Protein AF-A0A7Y4QD72-F1 (afdb_monomer_lite)

Sequence (149 aa):
MALNSSFAQQDPQFTHYMFNTLYYNPGFAGVEGITKLTAIHRSQWLGYTPTVGGGGAPTTQIISITAPIFKLNSGFGAYIVNDQLGPQNNLEAQASYAYHLGIKNSKLSIGVRAGMYSQTINFDQYRFIDPNDPLLGDKRGSLSQVRPD

Secondary structure (DSSP, 8-state):
--------------TTGGG-HHHH-GGGTTTTSS-EEEEEEEE-STT---SSSS----EEEEEEEEEEEGGGTEEEEEEEEEEEETTEEEEEEEEEEEEEEEETTEEEEEEEEEEEEEEEEEGGG---SSTT-TTTTT--SEEEEEEE-

Radius of gyration: 20.1 Å; chains: 1; bounding box: 42×50×61 Å

Structure (mmCIF, N/CA/C/O backbone):
data_AF-A0A7Y4QD72-F1
#
_entry.id   AF-A0A7Y4QD72-F1
#
loop_
_atom_site.group_PDB
_atom_site.id
_atom_site.type_symbol
_atom_site.label_atom_id
_atom_site.label_alt_id
_atom_site.label_comp_id
_atom_site.label_asym_id
_atom_site.label_entity_id
_atom_site.label_seq_id
_atom_site.pdbx_PDB_ins_code
_atom_site.Cartn_x
_atom_site.Cartn_y
_atom_site.Cartn_z
_atom_site.occupancy
_atom_site.B_iso_or_equiv
_atom_site.auth_seq_id
_atom_site.auth_comp_id
_atom_site.auth_asym_id
_atom_site.auth_atom_id
_atom_site.pdbx_PDB_model_num
ATOM 1 N N . MET A 1 1 ? 2.745 -42.063 -16.995 1.00 37.72 1 MET A N 1
ATOM 2 C CA . MET A 1 1 ? 3.624 -41.189 -16.192 1.00 37.72 1 MET A CA 1
ATOM 3 C C . MET A 1 1 ? 2.992 -39.805 -16.205 1.00 37.72 1 MET A C 1
ATOM 5 O O . MET A 1 1 ? 3.010 -39.163 -17.243 1.00 37.72 1 MET A O 1
ATOM 9 N N . ALA A 1 2 ? 2.276 -39.429 -15.143 1.00 39.03 2 ALA A N 1
ATOM 10 C CA . ALA A 1 2 ? 1.533 -38.170 -15.087 1.00 39.03 2 ALA A CA 1
ATOM 11 C C . ALA A 1 2 ? 2.467 -37.058 -14.597 1.00 39.03 2 ALA A C 1
ATOM 13 O O . ALA A 1 2 ? 2.977 -37.125 -13.479 1.00 39.03 2 ALA A O 1
ATOM 14 N N . LEU A 1 3 ? 2.729 -36.070 -15.451 1.00 44.84 3 LEU A N 1
ATOM 15 C CA . LEU A 1 3 ? 3.430 -34.848 -15.076 1.00 44.84 3 LEU A CA 1
ATOM 16 C C . LEU A 1 3 ? 2.463 -34.009 -14.236 1.00 44.84 3 LEU A C 1
ATOM 18 O O . LEU A 1 3 ? 1.600 -33.322 -14.775 1.00 44.84 3 LEU A O 1
ATOM 22 N N . ASN A 1 4 ? 2.567 -34.113 -12.912 1.00 48.47 4 ASN A N 1
ATOM 23 C CA . ASN A 1 4 ? 1.900 -33.188 -12.005 1.00 48.47 4 ASN A CA 1
ATOM 24 C C . ASN A 1 4 ? 2.550 -31.812 -12.185 1.00 48.47 4 ASN A C 1
ATOM 26 O O . ASN A 1 4 ? 3.649 -31.566 -11.692 1.00 48.47 4 ASN A O 1
ATOM 30 N N . SER A 1 5 ? 1.888 -30.933 -12.931 1.00 55.62 5 SER A N 1
ATOM 31 C CA . SER A 1 5 ? 2.231 -29.520 -13.039 1.00 55.62 5 SER A CA 1
ATOM 32 C C . SER A 1 5 ? 2.100 -28.876 -11.659 1.00 55.62 5 SER A C 1
ATOM 34 O O . SER A 1 5 ? 0.988 -28.622 -11.192 1.00 55.62 5 SER A O 1
ATOM 36 N N . SER A 1 6 ? 3.224 -28.652 -10.977 1.00 53.69 6 SER A N 1
ATOM 37 C CA . SER A 1 6 ? 3.230 -27.834 -9.770 1.00 53.69 6 SER A CA 1
ATOM 38 C C . SER A 1 6 ? 2.986 -26.380 -10.174 1.00 53.69 6 SER A C 1
ATOM 40 O O . SER A 1 6 ? 3.701 -25.806 -10.994 1.00 53.69 6 SER A O 1
ATOM 42 N N . PHE A 1 7 ? 1.946 -25.772 -9.609 1.00 49.41 7 PHE A N 1
ATOM 43 C CA . PHE A 1 7 ? 1.760 -24.328 -9.673 1.00 49.41 7 PHE A CA 1
ATOM 44 C C . PHE A 1 7 ? 2.771 -23.685 -8.721 1.00 49.41 7 PHE A C 1
ATOM 46 O O . PHE A 1 7 ? 2.469 -23.431 -7.559 1.00 49.41 7 PHE A O 1
ATOM 53 N N . ALA A 1 8 ? 3.998 -23.469 -9.191 1.00 45.94 8 ALA A N 1
ATOM 54 C CA . ALA A 1 8 ? 4.945 -22.611 -8.495 1.00 45.94 8 ALA A CA 1
ATOM 55 C C . ALA A 1 8 ? 4.522 -21.157 -8.740 1.00 45.94 8 ALA A C 1
ATOM 57 O O . ALA A 1 8 ? 4.746 -20.604 -9.815 1.00 45.94 8 ALA A O 1
ATOM 58 N N . GLN A 1 9 ? 3.841 -20.558 -7.766 1.00 47.41 9 GLN A N 1
ATOM 59 C CA . GLN A 1 9 ? 3.564 -19.126 -7.766 1.00 47.41 9 GLN A CA 1
ATOM 60 C C . GLN A 1 9 ? 4.766 -18.431 -7.137 1.00 47.41 9 GLN A C 1
ATOM 62 O O . GLN A 1 9 ? 5.177 -18.771 -6.028 1.00 47.41 9 GLN A O 1
ATOM 67 N N . GLN A 1 10 ? 5.379 -17.509 -7.876 1.00 36.53 10 GLN A N 1
ATOM 68 C CA . GLN A 1 10 ? 6.423 -16.668 -7.320 1.00 36.53 10 GLN A CA 1
ATOM 69 C C . GLN A 1 10 ? 5.738 -15.479 -6.649 1.00 36.53 10 GLN A C 1
ATOM 71 O O . GLN A 1 10 ? 5.411 -14.496 -7.313 1.00 36.53 10 GLN A O 1
ATOM 76 N N . ASP A 1 11 ? 5.485 -15.593 -5.346 1.00 45.81 11 ASP A N 1
ATOM 77 C CA . ASP A 1 11 ? 5.034 -14.443 -4.570 1.00 45.81 11 ASP A CA 1
ATOM 78 C C . ASP A 1 11 ? 6.152 -13.389 -4.557 1.00 45.81 11 ASP A C 1
ATOM 80 O O . ASP A 1 11 ? 7.324 -13.734 -4.337 1.00 45.81 11 ASP A O 1
ATOM 84 N N . PRO A 1 12 ? 5.838 -12.107 -4.805 1.00 45.03 12 PRO A N 1
ATOM 85 C CA . PRO A 1 12 ? 6.827 -11.044 -4.736 1.00 45.03 12 PRO A CA 1
ATOM 86 C C . PRO A 1 12 ? 7.466 -11.007 -3.338 1.00 45.03 12 PRO A C 1
ATOM 88 O O . PRO A 1 12 ? 6.811 -10.776 -2.322 1.00 45.03 12 PRO A O 1
ATOM 91 N N . GLN A 1 13 ? 8.775 -11.266 -3.276 1.00 41.22 13 GLN A N 1
ATOM 92 C CA . GLN A 1 13 ? 9.541 -11.230 -2.031 1.00 41.22 13 GLN A CA 1
ATOM 93 C C . GLN A 1 13 ? 9.885 -9.785 -1.657 1.00 41.22 13 GLN A C 1
ATOM 95 O O . GLN A 1 13 ? 10.765 -9.161 -2.249 1.00 41.22 13 GLN A O 1
ATOM 100 N N . PHE A 1 14 ? 9.237 -9.267 -0.614 1.00 52.16 14 PHE A N 1
ATOM 101 C CA . PHE A 1 14 ? 9.539 -7.949 -0.058 1.00 52.16 14 PHE A CA 1
ATOM 102 C C . PHE A 1 14 ? 10.568 -8.029 1.079 1.00 52.16 14 PHE A C 1
ATOM 104 O O . PHE A 1 14 ? 10.303 -8.562 2.153 1.00 52.16 14 PHE A O 1
ATOM 111 N N . THR A 1 15 ? 11.729 -7.388 0.912 1.00 38.69 15 THR A N 1
ATOM 112 C CA . THR A 1 15 ? 12.740 -7.222 1.983 1.00 38.69 15 THR A CA 1
ATOM 113 C C . THR A 1 15 ? 12.386 -6.099 2.982 1.00 38.69 15 THR A C 1
ATOM 115 O O . THR A 1 15 ? 13.150 -5.818 3.901 1.00 38.69 15 THR A O 1
ATOM 118 N N . HIS A 1 16 ? 11.257 -5.398 2.816 1.00 49.34 16 HIS A N 1
ATOM 119 C CA . HIS A 1 16 ? 10.841 -4.252 3.653 1.00 49.34 16 HIS A CA 1
ATOM 120 C C . HIS A 1 16 ? 9.503 -4.467 4.383 1.00 49.34 16 HIS A C 1
ATOM 122 O O . HIS A 1 16 ? 8.820 -3.513 4.745 1.00 49.34 16 HIS A O 1
ATOM 128 N N . TYR A 1 17 ? 9.155 -5.726 4.663 1.00 49.09 17 TYR A N 1
ATOM 129 C CA . TYR A 1 17 ? 7.930 -6.115 5.378 1.00 49.09 17 TYR A CA 1
ATOM 130 C C . TYR A 1 17 ? 7.795 -5.487 6.780 1.00 49.09 17 TYR A C 1
ATOM 132 O O . TYR A 1 17 ? 6.687 -5.254 7.257 1.00 49.09 17 TYR A O 1
ATOM 140 N N . MET A 1 18 ? 8.914 -5.172 7.439 1.00 43.50 18 MET A N 1
ATOM 141 C CA . MET A 1 18 ? 8.929 -4.637 8.807 1.00 43.50 18 MET A CA 1
ATOM 142 C C . MET A 1 18 ? 8.322 -3.231 8.931 1.00 43.50 18 MET A C 1
ATOM 144 O O . MET A 1 18 ? 7.917 -2.846 10.024 1.00 43.50 18 MET A O 1
ATOM 148 N N . PHE A 1 19 ? 8.243 -2.466 7.837 1.00 50.72 19 PHE A N 1
ATOM 149 C CA . PHE A 1 19 ? 7.763 -1.079 7.863 1.00 50.72 19 PHE A CA 1
ATOM 150 C C . PHE A 1 19 ? 6.278 -0.930 7.518 1.00 50.72 19 PHE A C 1
ATOM 152 O O . PHE A 1 19 ? 5.735 0.168 7.629 1.00 50.72 19 PHE A O 1
ATOM 159 N N . ASN A 1 20 ? 5.606 -2.015 7.124 1.00 57.25 20 ASN A N 1
ATOM 160 C CA . ASN A 1 20 ? 4.192 -1.981 6.777 1.00 57.25 20 ASN A CA 1
ATOM 161 C C . ASN A 1 20 ? 3.461 -3.209 7.335 1.00 57.25 20 ASN A C 1
ATOM 163 O O . ASN A 1 20 ? 3.089 -4.118 6.605 1.00 57.25 20 ASN A O 1
ATOM 167 N N . THR A 1 21 ? 3.221 -3.241 8.645 1.00 59.22 21 THR A N 1
ATOM 168 C CA . THR A 1 21 ? 2.425 -4.300 9.296 1.00 59.22 21 THR A CA 1
ATOM 169 C C . THR A 1 21 ? 0.992 -4.399 8.761 1.00 59.22 21 THR A C 1
ATOM 171 O O . THR A 1 21 ? 0.405 -5.478 8.821 1.00 59.22 21 THR A O 1
ATOM 174 N N . LEU A 1 22 ? 0.453 -3.318 8.176 1.00 57.69 22 LEU A N 1
ATOM 175 C CA . LEU A 1 22 ? -0.841 -3.298 7.477 1.00 57.69 22 LEU A CA 1
ATOM 176 C C . LEU A 1 22 ? -0.845 -4.205 6.229 1.00 57.69 22 LEU A C 1
ATOM 178 O O . LEU A 1 22 ? -1.890 -4.742 5.874 1.00 57.69 22 LEU A O 1
ATOM 182 N N . TYR A 1 23 ? 0.318 -4.403 5.597 1.00 58.53 23 TYR A N 1
ATOM 183 C CA . TYR A 1 23 ? 0.503 -5.303 4.452 1.00 58.53 23 TYR A CA 1
ATOM 184 C C . TYR A 1 23 ? 0.262 -6.773 4.822 1.00 58.53 23 TYR A C 1
ATOM 186 O O . TYR A 1 23 ? -0.198 -7.557 3.997 1.00 58.53 23 TYR A O 1
ATOM 194 N N . TYR A 1 24 ? 0.566 -7.158 6.065 1.00 61.28 24 TYR A N 1
ATOM 195 C CA . TYR A 1 24 ? 0.506 -8.554 6.508 1.00 61.28 24 TYR A CA 1
ATOM 196 C C . TYR A 1 24 ? -0.731 -8.853 7.353 1.00 61.28 24 TYR A C 1
ATOM 198 O O . TYR A 1 24 ? -1.303 -9.936 7.265 1.00 61.28 24 TYR A O 1
ATOM 206 N N . ASN A 1 25 ? -1.144 -7.898 8.190 1.00 70.88 25 ASN A N 1
ATOM 207 C CA . ASN A 1 25 ? -2.273 -8.074 9.086 1.00 70.88 25 ASN A CA 1
ATOM 208 C C . ASN A 1 25 ? -3.254 -6.902 8.951 1.00 70.88 25 ASN A C 1
ATOM 210 O O . ASN A 1 25 ? -2.996 -5.824 9.502 1.00 70.88 25 ASN A O 1
ATOM 214 N N . PRO A 1 26 ? -4.415 -7.107 8.300 1.00 65.19 26 PRO A N 1
ATOM 215 C CA . PRO A 1 26 ? -5.432 -6.067 8.218 1.00 65.19 26 PRO A CA 1
ATOM 216 C C . PRO A 1 26 ? -5.936 -5.653 9.601 1.00 65.19 26 PRO A C 1
ATOM 218 O O . PRO A 1 26 ? -6.293 -4.497 9.780 1.00 65.19 26 PRO A O 1
ATOM 221 N N . GLY A 1 27 ? -5.886 -6.542 10.601 1.00 59.91 27 GLY A N 1
ATOM 222 C CA . GLY A 1 27 ? -6.250 -6.275 11.993 1.00 59.91 27 GLY A CA 1
ATOM 223 C C . GLY A 1 27 ? -5.349 -5.265 12.713 1.00 59.91 27 GLY A C 1
ATOM 224 O O . GLY A 1 27 ? -5.711 -4.807 13.796 1.00 59.91 27 GLY A O 1
ATOM 225 N N . PHE A 1 28 ? -4.203 -4.889 12.133 1.00 68.00 28 PHE A N 1
ATOM 226 C CA . PHE A 1 28 ? -3.331 -3.840 12.669 1.00 68.00 28 PHE A CA 1
ATOM 227 C C . PHE A 1 28 ? -3.790 -2.420 12.286 1.00 68.00 28 PHE A C 1
ATOM 229 O O . PHE A 1 28 ? -3.325 -1.442 12.877 1.00 68.00 28 PHE A O 1
ATOM 236 N N . ALA A 1 29 ? -4.723 -2.286 11.333 1.00 73.69 29 ALA A N 1
ATOM 237 C CA . ALA A 1 29 ? -5.254 -0.994 10.906 1.00 73.69 29 ALA A CA 1
ATOM 238 C C . ALA A 1 29 ? -5.823 -0.217 12.103 1.00 73.69 29 ALA A C 1
ATOM 240 O O . ALA A 1 29 ? -6.688 -0.716 12.810 1.00 73.69 29 ALA A O 1
ATOM 241 N N . GLY A 1 30 ? -5.323 0.994 12.354 1.00 66.56 30 GLY A N 1
ATOM 242 C CA . GLY A 1 30 ? -5.804 1.878 13.425 1.00 66.56 30 GLY A CA 1
ATOM 243 C C . GLY A 1 30 ? -5.542 1.415 14.869 1.00 66.56 30 GLY A C 1
ATOM 244 O O . GLY A 1 30 ? -6.005 2.080 15.797 1.00 66.56 30 GLY A O 1
ATOM 245 N N . VAL A 1 31 ? -4.778 0.335 15.104 1.00 75.44 31 VAL A N 1
ATOM 246 C CA . VAL A 1 31 ? -4.494 -0.166 16.468 1.00 75.44 31 VAL A CA 1
ATOM 247 C C . VAL A 1 31 ? -3.772 0.871 17.326 1.00 75.44 31 VAL A C 1
ATOM 249 O O . VAL A 1 31 ? -4.113 1.013 18.499 1.00 75.44 31 VAL A O 1
ATOM 252 N N . GLU A 1 32 ? -2.823 1.602 16.734 1.00 74.38 32 GLU A N 1
ATOM 253 C CA . GLU A 1 32 ? -1.989 2.613 17.402 1.00 74.38 32 GLU A CA 1
ATOM 254 C C . GLU A 1 32 ? -2.773 3.868 17.827 1.00 74.38 32 GLU A C 1
ATOM 256 O O . GLU A 1 32 ? -2.233 4.717 18.529 1.00 74.38 32 GLU A O 1
ATOM 261 N N . GLY A 1 33 ? -4.039 4.014 17.415 1.00 78.50 33 GLY A N 1
ATOM 262 C CA . GLY A 1 33 ? -4.860 5.165 17.799 1.00 78.50 33 GLY A CA 1
ATOM 263 C C . GLY A 1 33 ? -4.403 6.495 17.190 1.00 78.50 33 GLY A C 1
ATOM 264 O O . GLY A 1 33 ? -4.894 7.542 17.594 1.00 78.50 33 GLY A O 1
ATOM 265 N N . ILE A 1 34 ? -3.514 6.467 16.195 1.00 85.06 34 ILE A N 1
ATOM 266 C CA . ILE A 1 34 ? -3.053 7.642 15.452 1.00 85.06 34 ILE A CA 1
ATOM 267 C C . ILE A 1 34 ? -3.190 7.415 13.949 1.00 85.06 34 ILE A C 1
ATOM 269 O O . ILE A 1 34 ? -3.048 6.292 13.458 1.00 85.06 34 ILE A O 1
ATOM 273 N N . THR A 1 35 ? -3.455 8.492 13.212 1.00 87.25 35 THR A N 1
ATOM 274 C CA . THR A 1 35 ? -3.381 8.459 11.751 1.00 87.25 35 THR A CA 1
ATOM 275 C C . THR A 1 35 ? -1.917 8.506 11.332 1.00 87.25 35 THR A C 1
ATOM 277 O O . THR A 1 35 ? -1.212 9.458 11.660 1.00 87.25 35 THR A O 1
ATOM 280 N N . LYS A 1 36 ? -1.459 7.489 10.603 1.00 86.75 36 LYS A N 1
ATOM 281 C CA . LYS A 1 36 ? -0.083 7.368 10.118 1.00 86.75 36 LYS A CA 1
ATOM 282 C C . LYS A 1 36 ? -0.088 7.274 8.601 1.00 86.75 36 LYS A C 1
ATOM 284 O O . LYS A 1 36 ? -0.720 6.388 8.032 1.00 86.75 36 LYS A O 1
ATOM 289 N N . LEU A 1 37 ? 0.629 8.197 7.972 1.00 89.38 37 LEU A N 1
ATOM 290 C CA . LEU A 1 37 ? 0.985 8.155 6.561 1.00 89.38 37 LEU A CA 1
ATOM 291 C C . LEU A 1 37 ? 2.432 7.667 6.467 1.00 89.38 37 LEU A C 1
ATOM 293 O O . LEU A 1 37 ? 3.287 8.111 7.232 1.00 89.38 37 LEU A O 1
ATOM 297 N N . THR A 1 38 ? 2.727 6.751 5.559 1.00 86.00 38 THR A N 1
ATOM 298 C CA . THR A 1 38 ? 4.083 6.251 5.334 1.00 86.00 38 THR A CA 1
ATOM 299 C C . THR A 1 38 ? 4.346 6.200 3.840 1.00 86.00 38 THR A C 1
ATOM 301 O O . THR A 1 38 ? 3.562 5.637 3.084 1.00 86.00 38 THR A O 1
ATOM 304 N N . ALA A 1 39 ? 5.446 6.813 3.413 1.00 89.75 39 ALA A N 1
ATOM 305 C CA . ALA A 1 39 ? 5.907 6.783 2.035 1.00 89.75 39 ALA A CA 1
ATOM 306 C C . ALA A 1 39 ? 7.344 6.268 2.025 1.00 89.75 39 ALA A C 1
ATOM 308 O O . ALA A 1 39 ? 8.200 6.782 2.744 1.00 89.75 39 ALA A O 1
ATOM 309 N N . ILE A 1 40 ? 7.596 5.229 1.239 1.00 86.56 40 ILE A N 1
ATOM 310 C CA . ILE A 1 40 ? 8.896 4.578 1.131 1.00 86.56 40 ILE A CA 1
ATOM 311 C C . ILE A 1 40 ? 9.244 4.510 -0.346 1.00 86.56 40 ILE A C 1
ATOM 313 O O . ILE A 1 40 ? 8.478 3.991 -1.153 1.00 86.56 40 ILE A O 1
ATOM 317 N N . HIS A 1 41 ? 10.425 5.009 -0.686 1.00 88.38 41 HIS A N 1
ATOM 318 C CA . HIS A 1 41 ? 11.029 4.818 -1.992 1.00 88.38 41 HIS A CA 1
ATOM 319 C C . HIS A 1 41 ? 12.327 4.039 -1.808 1.00 88.38 41 HIS A C 1
ATOM 321 O O . HIS A 1 41 ? 13.184 4.419 -1.008 1.00 88.38 41 HIS A O 1
ATOM 327 N N . ARG A 1 42 ? 12.473 2.948 -2.552 1.00 84.38 42 ARG A N 1
ATOM 328 C CA . ARG A 1 42 ? 13.662 2.108 -2.554 1.00 84.38 42 ARG A CA 1
ATOM 329 C C . ARG A 1 42 ? 14.173 1.997 -3.979 1.00 84.38 42 ARG A C 1
ATOM 331 O O . ARG A 1 42 ? 13.480 1.479 -4.841 1.00 84.38 42 ARG A O 1
ATOM 338 N N . SER A 1 43 ? 15.411 2.414 -4.189 1.00 83.94 43 SER A N 1
ATOM 339 C CA . SER A 1 43 ? 16.160 2.113 -5.405 1.00 83.94 43 SER A CA 1
ATOM 340 C C . SER A 1 43 ? 17.218 1.070 -5.067 1.00 83.94 43 SER A C 1
ATOM 342 O O . SER A 1 43 ? 17.948 1.220 -4.086 1.00 83.94 43 SER A O 1
ATOM 344 N N . GLN A 1 44 ? 17.287 -0.008 -5.838 1.00 75.56 44 GLN A N 1
ATOM 345 C CA . GLN A 1 44 ? 18.342 -1.012 -5.727 1.00 75.56 44 GLN A CA 1
ATOM 346 C C . GLN A 1 44 ? 19.276 -0.901 -6.936 1.00 75.56 44 GLN A C 1
ATOM 348 O O . GLN A 1 44 ? 18.826 -0.511 -8.001 1.00 75.56 44 GLN A O 1
ATOM 353 N N . TRP A 1 45 ? 20.551 -1.287 -6.804 1.00 76.62 45 TRP A N 1
ATOM 354 C CA . TRP A 1 45 ? 21.517 -1.277 -7.922 1.00 76.62 45 TRP A CA 1
ATOM 355 C C . TRP A 1 45 ? 21.690 0.118 -8.552 1.00 76.62 45 TRP A C 1
ATOM 357 O O . TRP A 1 45 ? 21.692 0.277 -9.771 1.00 76.62 45 TRP A O 1
ATOM 367 N N . LEU A 1 46 ? 21.809 1.152 -7.711 1.00 67.44 46 LEU A N 1
ATOM 368 C CA . LEU A 1 46 ? 21.969 2.535 -8.161 1.00 67.44 46 LEU A CA 1
ATOM 369 C C . LEU A 1 46 ? 23.188 2.663 -9.096 1.00 67.44 46 LEU A C 1
ATOM 371 O O . LEU A 1 46 ? 24.287 2.246 -8.740 1.00 67.44 46 LEU A O 1
ATOM 375 N N . GLY A 1 47 ? 22.986 3.226 -10.291 1.00 67.44 47 GLY A N 1
ATOM 376 C CA . GLY A 1 47 ? 24.026 3.332 -11.324 1.00 67.44 47 GLY A CA 1
ATOM 377 C C . GLY A 1 47 ? 24.140 2.119 -12.255 1.00 67.44 47 GLY A C 1
ATOM 378 O O . GLY A 1 47 ? 24.933 2.156 -13.196 1.00 67.44 47 GLY A O 1
ATOM 379 N N . TYR A 1 48 ? 23.335 1.069 -12.056 1.00 70.19 48 TYR A N 1
ATOM 380 C CA . TYR A 1 48 ? 23.213 -0.012 -13.030 1.00 70.19 48 TYR A CA 1
ATOM 381 C C . TYR A 1 48 ? 22.629 0.532 -14.334 1.00 70.19 48 TYR A C 1
ATOM 383 O O . TYR A 1 48 ? 21.470 0.943 -14.398 1.00 70.19 48 TYR A O 1
ATOM 391 N N . THR A 1 49 ? 23.464 0.534 -15.368 1.00 65.12 49 THR A N 1
ATOM 392 C CA . THR A 1 49 ? 23.072 0.865 -16.734 1.00 65.12 49 THR A CA 1
ATOM 393 C C . THR A 1 49 ? 23.154 -0.426 -17.541 1.00 65.12 49 THR A C 1
ATOM 395 O O . THR A 1 49 ? 24.234 -1.024 -17.597 1.00 65.12 49 THR A O 1
ATOM 398 N N . PRO A 1 50 ? 22.049 -0.905 -18.133 1.00 65.31 50 PRO A N 1
ATOM 399 C CA . PRO A 1 50 ? 22.079 -2.115 -18.940 1.00 65.31 50 PRO A CA 1
ATOM 400 C C . PRO A 1 50 ? 23.034 -1.913 -20.122 1.00 65.31 50 PRO A C 1
ATOM 402 O O . PRO A 1 50 ? 22.969 -0.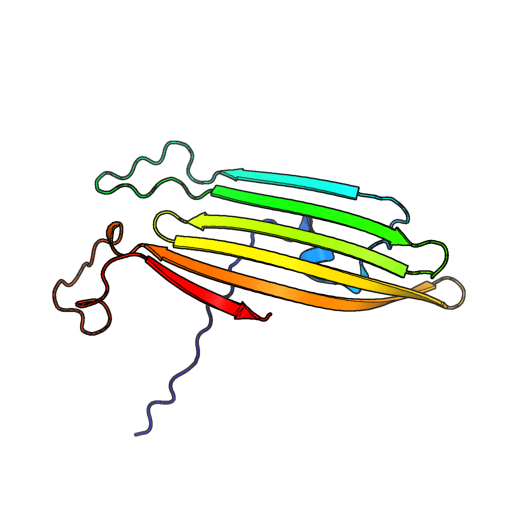914 -20.832 1.00 65.31 50 PRO A O 1
ATOM 405 N N . THR A 1 51 ? 23.921 -2.879 -20.363 1.00 66.62 51 THR A N 1
ATOM 406 C CA . THR A 1 51 ? 24.837 -2.856 -21.520 1.00 66.62 51 THR A CA 1
ATOM 407 C C . THR A 1 51 ? 24.077 -2.934 -22.855 1.00 66.62 51 THR A C 1
ATOM 409 O O . T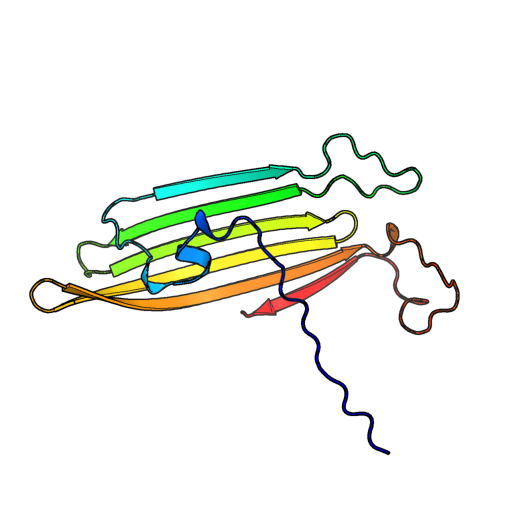HR A 1 51 ? 24.614 -2.575 -23.898 1.00 66.62 51 THR A O 1
ATOM 412 N N . VAL A 1 52 ? 22.826 -3.416 -22.835 1.00 59.94 52 VAL A N 1
ATOM 413 C CA . VAL A 1 52 ? 21.927 -3.545 -23.993 1.00 59.94 52 VAL A CA 1
ATOM 414 C C . VAL A 1 52 ? 20.466 -3.543 -23.518 1.00 59.94 52 VAL A C 1
ATOM 416 O O . VAL A 1 52 ? 20.136 -4.270 -22.584 1.00 59.94 52 VAL A O 1
ATOM 419 N N . GLY A 1 53 ? 19.591 -2.772 -24.179 1.00 61.41 53 GLY A N 1
ATOM 420 C CA . GLY A 1 53 ? 18.166 -2.625 -23.830 1.00 61.41 53 GLY A CA 1
ATOM 421 C C . GLY A 1 53 ? 17.863 -1.439 -22.897 1.00 61.41 53 GLY A C 1
ATOM 422 O O . GLY A 1 53 ? 18.768 -0.746 -22.450 1.00 61.41 53 GLY A O 1
ATOM 423 N N . GLY A 1 54 ? 16.576 -1.186 -22.623 1.00 59.62 54 GLY A N 1
ATOM 424 C CA . GLY A 1 54 ? 16.109 -0.062 -21.788 1.00 59.62 54 GLY A CA 1
ATOM 425 C C . GLY A 1 54 ? 15.863 -0.388 -20.306 1.00 59.62 54 GLY A C 1
ATOM 426 O O . GLY A 1 54 ? 15.360 0.463 -19.578 1.00 59.62 54 GLY A O 1
ATOM 427 N N . GLY A 1 55 ? 16.160 -1.614 -19.858 1.00 63.06 55 GLY A N 1
ATOM 428 C CA . GLY A 1 55 ? 15.846 -2.074 -18.500 1.00 63.06 55 GLY A CA 1
ATOM 429 C C . GLY A 1 55 ? 16.715 -1.416 -17.422 1.00 63.06 55 GLY A C 1
ATOM 430 O O . GLY A 1 55 ? 17.925 -1.605 -17.404 1.00 63.06 55 GLY A O 1
ATOM 431 N N . GLY A 1 56 ? 16.100 -0.657 -16.514 1.00 70.88 56 GLY A N 1
ATOM 432 C CA . GLY A 1 56 ? 16.795 0.069 -15.446 1.00 70.88 56 GLY A CA 1
ATOM 433 C C . GLY A 1 56 ? 16.970 -0.701 -14.133 1.00 70.88 56 GLY A C 1
ATOM 434 O O . GLY A 1 56 ? 16.460 -1.807 -13.947 1.00 70.88 56 GLY A O 1
ATOM 435 N N . ALA A 1 57 ? 17.690 -0.061 -13.211 1.00 76.69 57 ALA A N 1
ATOM 436 C CA . ALA A 1 57 ? 17.812 -0.444 -11.809 1.00 76.69 57 ALA A CA 1
ATOM 437 C C . ALA A 1 57 ? 16.423 -0.652 -11.154 1.00 76.69 57 ALA A C 1
ATOM 439 O O . ALA A 1 57 ? 15.536 0.177 -11.378 1.00 76.69 57 ALA A O 1
ATOM 440 N N . PRO A 1 58 ? 16.204 -1.714 -10.353 1.00 80.62 58 PRO A N 1
ATOM 441 C CA . PRO A 1 58 ? 14.912 -1.950 -9.719 1.00 80.62 58 PRO A CA 1
ATOM 442 C C . PRO A 1 58 ? 14.528 -0.815 -8.768 1.00 80.62 58 PRO A C 1
ATOM 444 O O . PRO A 1 58 ? 15.317 -0.434 -7.894 1.00 80.62 58 PRO A O 1
ATOM 447 N N . THR A 1 59 ? 13.307 -0.302 -8.906 1.00 84.94 59 THR A N 1
ATOM 448 C CA . THR A 1 59 ? 12.767 0.720 -8.004 1.00 84.94 59 THR A CA 1
ATOM 449 C C . THR A 1 59 ? 11.408 0.303 -7.467 1.00 84.94 59 THR A C 1
ATOM 451 O O . THR A 1 59 ? 10.526 -0.097 -8.218 1.00 84.94 59 THR A O 1
ATOM 454 N N . THR A 1 60 ? 11.231 0.428 -6.157 1.00 85.94 60 THR A N 1
ATOM 455 C CA . THR A 1 60 ? 9.995 0.083 -5.458 1.00 85.94 60 THR A CA 1
ATOM 456 C C . THR A 1 60 ? 9.496 1.305 -4.703 1.00 85.94 60 THR A C 1
ATOM 458 O O . THR A 1 60 ? 10.252 1.974 -3.993 1.00 85.94 60 THR A O 1
ATOM 461 N N . GLN A 1 61 ? 8.211 1.601 -4.839 1.00 88.69 61 GLN A N 1
ATOM 462 C CA . GLN A 1 61 ? 7.537 2.716 -4.188 1.00 88.69 61 GLN A CA 1
ATOM 463 C C . GLN A 1 61 ? 6.339 2.184 -3.419 1.00 88.69 61 GLN A C 1
ATOM 465 O O . GLN A 1 61 ? 5.544 1.416 -3.953 1.00 88.69 61 GLN A O 1
ATOM 470 N N . ILE A 1 62 ? 6.213 2.592 -2.163 1.00 88.00 62 ILE A N 1
ATOM 471 C CA . ILE A 1 62 ? 5.108 2.199 -1.295 1.00 88.00 62 ILE A CA 1
ATOM 472 C C . ILE A 1 62 ? 4.549 3.457 -0.660 1.00 88.00 62 ILE A C 1
ATOM 474 O O . ILE A 1 62 ? 5.288 4.240 -0.064 1.00 88.00 62 ILE A O 1
ATOM 478 N N . ILE A 1 63 ? 3.237 3.620 -0.749 1.00 89.94 63 ILE A N 1
ATOM 479 C CA . ILE A 1 63 ? 2.499 4.630 -0.001 1.00 89.94 63 ILE A CA 1
ATOM 480 C C . ILE A 1 63 ? 1.439 3.893 0.799 1.00 89.94 63 ILE A C 1
ATOM 482 O O . ILE A 1 63 ? 0.651 3.140 0.235 1.00 89.94 63 ILE A O 1
ATOM 486 N N . SER A 1 64 ? 1.413 4.100 2.109 1.00 89.31 64 SER A N 1
ATOM 487 C CA . SER A 1 64 ? 0.399 3.540 2.989 1.00 89.31 64 SER A CA 1
ATOM 488 C C . SER A 1 64 ? -0.179 4.595 3.917 1.00 89.31 64 SER A C 1
ATOM 490 O O . SER A 1 64 ? 0.469 5.573 4.299 1.00 89.31 64 SER A O 1
ATOM 492 N N . ILE A 1 65 ? -1.438 4.390 4.271 1.00 90.25 65 ILE A N 1
ATOM 493 C CA . ILE A 1 65 ? -2.167 5.189 5.238 1.00 90.25 65 ILE A CA 1
ATOM 494 C C . ILE A 1 65 ? -2.913 4.252 6.178 1.00 90.25 65 ILE A C 1
ATOM 496 O O . ILE A 1 65 ? -3.506 3.265 5.752 1.00 90.25 65 ILE A O 1
ATOM 500 N N . THR A 1 66 ? -2.894 4.560 7.466 1.00 90.69 66 THR A N 1
ATOM 501 C CA . THR A 1 66 ? -3.717 3.898 8.479 1.00 90.69 66 THR A CA 1
ATOM 502 C C . THR A 1 66 ? -4.333 4.956 9.373 1.00 90.69 66 THR A C 1
ATOM 504 O O . THR A 1 66 ? -3.657 5.909 9.753 1.00 90.69 66 THR A O 1
ATOM 507 N N . ALA A 1 67 ? -5.604 4.797 9.719 1.00 89.50 67 ALA A N 1
ATOM 508 C CA . ALA A 1 67 ? -6.346 5.727 10.555 1.00 89.50 67 ALA A CA 1
ATOM 509 C C . ALA A 1 67 ? -7.279 4.968 11.516 1.00 89.50 67 ALA A C 1
ATOM 511 O O . ALA A 1 67 ? -7.962 4.031 11.093 1.00 89.50 67 ALA A O 1
ATOM 512 N N . PRO A 1 68 ? -7.340 5.354 12.802 1.00 90.69 68 PRO A N 1
ATOM 513 C CA . PRO A 1 68 ? -8.324 4.830 13.739 1.00 90.69 68 PRO A CA 1
ATOM 514 C C . PRO A 1 68 ? -9.698 5.472 13.512 1.00 90.69 68 PRO A C 1
ATOM 516 O O . PRO A 1 68 ? -9.825 6.652 13.189 1.00 90.69 68 PRO A O 1
ATOM 519 N N . ILE A 1 69 ? -10.745 4.703 13.772 1.00 88.94 69 ILE A N 1
ATOM 520 C CA . ILE A 1 69 ? -12.138 5.139 13.801 1.00 88.94 69 ILE A CA 1
ATOM 521 C C . ILE A 1 69 ? -12.646 4.940 15.232 1.00 88.94 69 ILE A C 1
ATOM 523 O O . ILE A 1 69 ? -13.227 3.914 15.589 1.00 88.94 69 ILE A O 1
ATOM 527 N N . PHE A 1 70 ? -12.425 5.952 16.074 1.00 85.00 70 PHE A N 1
ATOM 528 C CA . PHE A 1 70 ? -12.685 5.862 17.515 1.00 85.00 70 PHE A CA 1
ATOM 529 C C . PHE A 1 70 ? -14.141 5.532 17.866 1.00 85.00 70 PHE A C 1
ATOM 531 O O . PHE A 1 70 ? -14.381 4.769 18.792 1.00 85.00 70 PHE A O 1
ATOM 538 N N 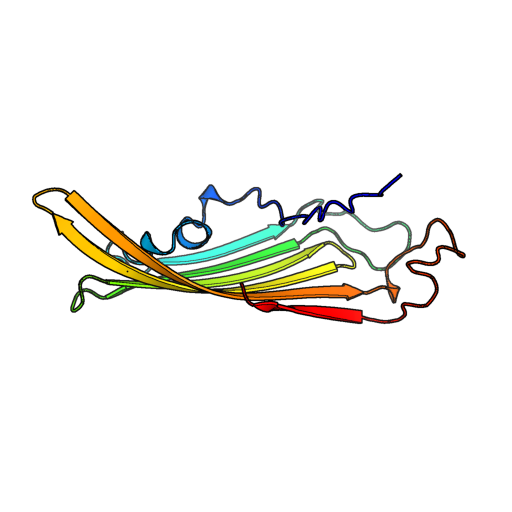. LYS A 1 71 ? -15.117 6.062 17.113 1.00 84.44 71 LYS A N 1
ATOM 539 C CA . LYS A 1 71 ? -16.553 5.849 17.384 1.00 84.44 71 LYS A CA 1
ATOM 540 C C . LYS A 1 71 ? -17.013 4.402 17.209 1.00 84.44 71 LYS A C 1
ATOM 542 O O . LYS A 1 71 ? -18.024 4.019 17.783 1.00 84.44 71 LYS A O 1
ATOM 547 N N . LEU A 1 72 ? -16.315 3.636 16.377 1.00 83.56 72 LEU A N 1
ATOM 548 C CA . LEU A 1 72 ? -16.693 2.276 15.999 1.00 83.56 72 LEU A CA 1
ATOM 549 C C . LEU A 1 72 ? -15.696 1.244 16.532 1.00 83.56 72 LEU A C 1
ATOM 551 O O . LEU A 1 72 ? -15.761 0.085 16.138 1.00 83.56 72 LEU A O 1
ATOM 555 N N . ASN A 1 73 ? -14.769 1.659 17.405 1.00 87.25 73 ASN A N 1
ATOM 556 C CA . ASN A 1 73 ? -13.657 0.840 17.883 1.00 87.25 73 ASN A CA 1
ATOM 557 C C . ASN A 1 73 ? -12.935 0.120 16.734 1.00 87.25 73 ASN A C 1
ATOM 559 O O . ASN A 1 73 ? -12.524 -1.028 16.870 1.00 87.25 73 ASN A O 1
ATOM 563 N N . SER A 1 74 ? -12.794 0.782 15.591 1.00 90.00 74 SER A N 1
ATOM 564 C CA . SER A 1 74 ? -12.257 0.193 14.370 1.00 90.00 74 SER A CA 1
ATOM 565 C C . SER A 1 74 ? -11.098 1.009 13.820 1.00 90.00 74 SER A C 1
ATOM 567 O O . SER A 1 74 ? -10.719 2.038 14.379 1.00 90.00 74 SER A O 1
ATOM 569 N N . GLY A 1 75 ? -10.507 0.529 12.739 1.00 90.81 75 GLY A N 1
ATOM 570 C CA . GLY A 1 75 ? -9.468 1.205 11.992 1.00 90.81 75 GLY A CA 1
ATOM 571 C C . GLY A 1 75 ? -9.581 0.876 10.515 1.00 90.81 75 GLY A C 1
ATOM 572 O O . GLY A 1 75 ? -10.077 -0.179 10.126 1.00 90.81 75 GLY A O 1
ATOM 573 N N . PHE A 1 76 ? -9.127 1.799 9.688 1.00 91.25 76 PHE A N 1
ATOM 574 C CA . PHE A 1 76 ? -8.995 1.606 8.254 1.00 91.25 76 PHE A CA 1
ATOM 575 C C . PHE A 1 76 ? -7.535 1.780 7.868 1.00 91.25 76 PHE A C 1
ATOM 577 O O . PHE A 1 76 ? -6.810 2.574 8.471 1.00 91.25 76 PHE A O 1
ATOM 584 N N . GLY A 1 77 ? -7.104 1.070 6.839 1.00 90.12 77 GLY A N 1
ATOM 585 C CA . GLY A 1 77 ? -5.860 1.378 6.173 1.00 90.12 77 GLY A CA 1
ATOM 586 C C . GLY A 1 77 ? -5.920 1.035 4.701 1.00 90.12 77 GLY A C 1
ATOM 587 O O . GLY A 1 77 ? -6.702 0.198 4.272 1.00 90.12 77 GLY A O 1
ATOM 588 N N . ALA A 1 78 ? -5.076 1.687 3.927 1.00 89.94 78 ALA A N 1
ATOM 589 C CA . ALA A 1 78 ? -4.875 1.368 2.531 1.00 89.94 78 ALA A CA 1
ATOM 590 C C . ALA A 1 78 ? -3.401 1.510 2.196 1.00 89.94 78 ALA A C 1
ATOM 592 O O . ALA A 1 78 ? -2.677 2.284 2.830 1.00 89.94 78 ALA A O 1
ATOM 593 N N . TYR A 1 79 ? -2.957 0.775 1.192 1.00 88.94 79 TYR A N 1
ATOM 594 C CA . TYR A 1 79 ? -1.639 0.981 0.632 1.00 88.94 79 TYR A CA 1
ATOM 595 C C . TYR A 1 79 ? -1.637 0.722 -0.867 1.00 88.94 79 TYR A C 1
ATOM 597 O O . TYR A 1 79 ? -2.445 -0.042 -1.393 1.00 88.94 79 TYR A O 1
ATOM 605 N N . ILE A 1 80 ? -0.708 1.384 -1.541 1.00 89.94 80 ILE A N 1
ATOM 606 C CA . ILE A 1 80 ? -0.404 1.178 -2.947 1.00 89.94 80 ILE A CA 1
ATOM 607 C C . ILE A 1 80 ? 1.090 0.894 -3.043 1.00 89.94 80 ILE A C 1
ATOM 609 O O . ILE A 1 80 ? 1.905 1.617 -2.460 1.00 89.94 80 ILE A O 1
ATOM 613 N N . VAL A 1 81 ? 1.437 -0.162 -3.768 1.00 87.88 81 VAL A N 1
ATOM 614 C CA . VAL A 1 81 ? 2.808 -0.531 -4.107 1.00 87.88 81 VAL A CA 1
ATOM 615 C C . VAL A 1 81 ? 2.961 -0.444 -5.613 1.00 87.88 81 VAL A C 1
ATOM 617 O O . VAL A 1 81 ? 2.173 -1.024 -6.352 1.00 87.88 81 VAL A O 1
ATOM 620 N N . ASN A 1 82 ? 3.987 0.264 -6.063 1.00 88.12 82 ASN A N 1
ATOM 621 C CA . ASN A 1 82 ? 4.437 0.224 -7.443 1.00 88.12 82 ASN A CA 1
ATOM 622 C C . ASN A 1 82 ? 5.880 -0.278 -7.464 1.00 88.12 82 ASN A C 1
ATOM 624 O O . ASN A 1 82 ? 6.771 0.378 -6.920 1.00 88.12 82 ASN A O 1
ATOM 628 N N . ASP A 1 83 ? 6.096 -1.444 -8.056 1.00 85.25 83 ASP A N 1
ATOM 629 C CA . ASP A 1 83 ? 7.389 -2.111 -8.116 1.00 85.25 83 ASP A CA 1
ATOM 630 C C . ASP A 1 83 ? 7.825 -2.301 -9.568 1.00 85.25 83 ASP A C 1
ATOM 632 O O . ASP A 1 83 ? 7.194 -3.024 -10.341 1.00 85.25 83 ASP A O 1
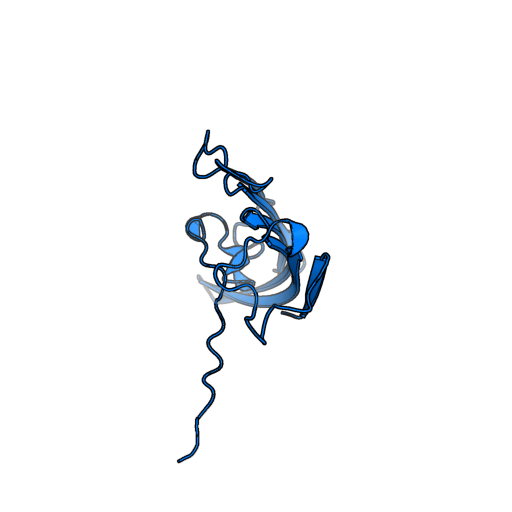ATOM 636 N N . GLN A 1 84 ? 8.911 -1.633 -9.941 1.00 83.25 84 GLN A N 1
ATOM 637 C CA . GLN A 1 84 ? 9.483 -1.664 -11.276 1.00 83.25 84 GLN A CA 1
ATOM 638 C C . GLN A 1 84 ? 10.781 -2.471 -11.256 1.00 83.25 84 GLN A C 1
ATOM 640 O O . GLN A 1 84 ? 11.816 -2.014 -10.769 1.00 83.25 84 GLN A O 1
ATOM 645 N N . LEU A 1 85 ? 10.733 -3.663 -11.842 1.00 78.56 85 LEU A N 1
ATOM 646 C CA . LEU A 1 85 ? 11.831 -4.621 -11.964 1.00 78.56 85 LEU A CA 1
ATOM 647 C C . LEU A 1 85 ? 12.297 -4.673 -13.428 1.00 78.56 85 LEU A C 1
ATOM 649 O O . LEU A 1 85 ? 12.141 -5.685 -14.111 1.00 78.56 85 LEU A O 1
ATOM 653 N N . GLY A 1 86 ? 12.820 -3.559 -13.947 1.00 78.62 86 GLY A N 1
ATOM 654 C CA . GLY A 1 86 ? 13.233 -3.451 -15.351 1.00 78.62 86 GLY A CA 1
ATOM 655 C C . GLY A 1 86 ? 12.042 -3.590 -16.322 1.00 78.62 86 GLY A C 1
ATOM 656 O O . GLY A 1 86 ? 11.194 -2.697 -16.330 1.00 78.62 86 GLY A O 1
ATOM 657 N N . PRO A 1 87 ? 11.956 -4.663 -17.142 1.00 71.81 87 PRO A N 1
ATOM 658 C CA . PRO A 1 87 ? 10.857 -4.871 -18.097 1.00 71.81 87 PRO A CA 1
ATOM 659 C C . PRO A 1 87 ? 9.525 -5.284 -17.446 1.00 71.81 87 PRO A C 1
ATOM 661 O O . PRO A 1 87 ? 8.500 -5.336 -18.127 1.00 71.81 87 PRO A O 1
ATOM 664 N N . GLN A 1 88 ? 9.521 -5.603 -16.149 1.00 76.56 88 GLN A N 1
ATOM 665 C CA . GLN A 1 88 ? 8.324 -5.976 -15.399 1.00 76.56 88 GLN A CA 1
ATOM 666 C C . GLN A 1 88 ? 7.904 -4.848 -14.447 1.00 76.56 88 GLN A C 1
ATOM 668 O O . GLN A 1 88 ? 8.736 -4.284 -13.738 1.00 76.56 88 GLN A O 1
ATOM 673 N N . ASN A 1 89 ? 6.606 -4.551 -14.404 1.00 82.56 89 ASN A N 1
ATOM 674 C CA . ASN A 1 89 ? 5.998 -3.599 -13.482 1.00 82.56 89 ASN A CA 1
ATOM 675 C C . ASN A 1 89 ? 4.842 -4.257 -12.726 1.00 82.56 89 ASN A C 1
ATOM 677 O O . ASN A 1 89 ? 3.871 -4.693 -13.345 1.00 82.56 89 ASN A O 1
ATOM 681 N N . ASN A 1 90 ? 4.912 -4.266 -11.401 1.00 83.75 90 ASN A N 1
ATOM 682 C CA . ASN A 1 90 ? 3.867 -4.787 -10.530 1.00 83.75 90 ASN A CA 1
ATOM 683 C C . ASN A 1 90 ? 3.208 -3.617 -9.792 1.00 83.75 90 ASN A C 1
ATOM 685 O O . ASN A 1 90 ? 3.874 -2.877 -9.071 1.00 83.75 90 ASN A O 1
ATOM 689 N N . LEU A 1 91 ? 1.902 -3.455 -9.970 1.00 85.38 91 LEU A N 1
ATOM 690 C CA . LEU A 1 91 ? 1.088 -2.486 -9.249 1.00 85.38 91 LEU A CA 1
ATOM 691 C C . LEU A 1 91 ? 0.134 -3.239 -8.327 1.00 85.38 91 LEU A C 1
ATOM 693 O O . LEU A 1 91 ? -0.667 -4.049 -8.783 1.00 85.38 91 LEU A O 1
ATOM 697 N N . GLU A 1 92 ? 0.186 -2.937 -7.042 1.00 85.44 92 GLU A N 1
ATOM 698 C CA . GLU A 1 92 ? -0.687 -3.519 -6.033 1.00 85.44 92 GLU A CA 1
ATOM 699 C C . GLU A 1 92 ? -1.418 -2.397 -5.306 1.00 85.44 92 GLU A C 1
ATOM 701 O O . GLU A 1 92 ? -0.802 -1.422 -4.879 1.00 85.44 92 GLU A O 1
ATOM 706 N N . ALA A 1 93 ? -2.730 -2.523 -5.157 1.00 88.12 93 ALA A N 1
ATOM 707 C CA . ALA A 1 93 ? -3.534 -1.582 -4.393 1.00 88.12 93 ALA A CA 1
ATOM 708 C C . ALA A 1 93 ? -4.455 -2.357 -3.461 1.00 88.12 93 ALA A C 1
ATOM 710 O O . ALA A 1 93 ? -5.209 -3.222 -3.904 1.00 88.12 93 ALA A O 1
ATOM 711 N N . GLN A 1 94 ? -4.394 -2.042 -2.173 1.00 86.88 94 GLN A N 1
ATOM 712 C CA . GLN A 1 94 ? -5.079 -2.787 -1.127 1.00 86.88 94 GLN A CA 1
ATOM 713 C C . GLN A 1 94 ? -5.747 -1.851 -0.130 1.00 86.88 94 GLN A C 1
ATOM 715 O O . GLN A 1 94 ? -5.215 -0.795 0.221 1.00 86.88 94 GLN A O 1
ATOM 720 N N . ALA A 1 95 ? -6.904 -2.273 0.360 1.00 89.38 95 ALA A N 1
ATOM 721 C CA . ALA A 1 95 ? -7.661 -1.615 1.405 1.00 89.38 95 ALA A CA 1
ATOM 722 C C . ALA A 1 95 ? -8.018 -2.629 2.496 1.00 89.38 95 ALA A C 1
ATOM 724 O O . ALA A 1 95 ? -8.407 -3.762 2.222 1.00 89.38 95 ALA A O 1
ATOM 725 N N . SER A 1 96 ? -7.909 -2.195 3.743 1.00 89.56 96 SER A N 1
ATOM 726 C CA . SER A 1 96 ? -8.058 -3.018 4.934 1.00 89.56 96 SER A CA 1
ATOM 727 C C . SER A 1 96 ? -8.943 -2.308 5.948 1.00 89.56 96 SER A C 1
ATOM 729 O O . SER A 1 96 ? -8.819 -1.106 6.182 1.00 89.56 96 SER A O 1
ATOM 731 N N . TYR A 1 97 ? -9.816 -3.066 6.596 1.00 90.25 97 TYR A N 1
ATOM 732 C CA . TYR A 1 97 ? -10.640 -2.601 7.703 1.00 90.25 97 TYR A CA 1
ATOM 733 C C . TYR A 1 97 ? -10.463 -3.540 8.890 1.00 90.25 97 TYR A C 1
ATOM 735 O O . TYR A 1 97 ? -10.542 -4.755 8.726 1.00 90.25 97 TYR A O 1
ATOM 743 N N . ALA A 1 98 ? -10.253 -2.988 10.080 1.00 89.94 98 ALA A N 1
ATOM 744 C CA . ALA A 1 98 ? -10.128 -3.726 11.329 1.00 89.94 98 ALA A CA 1
ATOM 745 C C . ALA A 1 98 ? -11.186 -3.290 12.331 1.00 89.94 98 ALA A C 1
ATOM 747 O O . ALA A 1 98 ? -11.426 -2.104 12.509 1.00 89.94 98 ALA A O 1
ATOM 748 N N . TYR A 1 99 ? -11.752 -4.239 13.060 1.00 89.06 99 TYR A N 1
ATOM 749 C CA . TYR A 1 99 ? -12.533 -4.003 14.261 1.00 89.06 99 TYR A CA 1
ATOM 750 C C . TYR A 1 99 ? -11.743 -4.461 15.484 1.00 89.06 99 TYR A C 1
ATOM 752 O O . TYR A 1 99 ? -11.129 -5.529 15.472 1.00 89.06 99 TYR A O 1
ATOM 760 N N . HIS A 1 100 ? -11.768 -3.671 16.551 1.00 89.00 100 HIS A N 1
ATOM 761 C CA . HIS A 1 100 ? -11.027 -3.941 17.771 1.00 89.00 100 HIS A CA 1
ATOM 762 C C . HIS A 1 100 ? -11.964 -4.156 18.960 1.00 89.00 100 HIS A C 1
ATOM 764 O O . HIS A 1 100 ? -12.566 -3.225 19.496 1.00 89.00 100 HIS A O 1
ATOM 770 N N . LEU A 1 101 ? -12.015 -5.392 19.433 1.00 86.19 101 LEU A N 1
ATOM 771 C CA . LEU A 1 101 ? -12.747 -5.793 20.619 1.00 86.19 101 LEU A CA 1
ATOM 772 C C . LEU A 1 101 ? -11.853 -5.676 21.862 1.00 86.19 101 LEU A C 1
ATOM 774 O O . LEU A 1 101 ? -10.820 -6.337 21.970 1.00 86.19 101 LEU A O 1
ATOM 778 N N . GLY A 1 102 ? -12.253 -4.848 22.824 1.00 84.69 102 GLY A N 1
ATOM 779 C CA . GLY A 1 102 ? -11.613 -4.807 24.139 1.00 84.69 102 GLY A CA 1
ATOM 780 C C . GLY A 1 102 ? -12.045 -6.003 24.991 1.00 84.69 102 GLY A C 1
ATOM 781 O O . GLY A 1 102 ? -13.234 -6.181 25.239 1.00 84.69 102 GLY A O 1
ATOM 782 N N . ILE A 1 103 ? -11.095 -6.813 25.458 1.00 86.62 103 ILE A N 1
ATOM 783 C CA . ILE A 1 103 ? -11.311 -7.928 26.388 1.00 86.62 103 ILE A CA 1
ATOM 784 C C . ILE A 1 103 ? -10.484 -7.658 27.646 1.00 86.62 103 ILE A C 1
ATOM 786 O O . ILE A 1 103 ? -9.279 -7.908 27.675 1.00 86.62 103 ILE A O 1
ATOM 790 N N . LYS A 1 104 ? -11.136 -7.163 28.706 1.00 87.62 104 LYS A N 1
ATOM 791 C CA . LYS A 1 104 ? -10.489 -6.764 29.970 1.00 87.62 104 LYS A CA 1
ATOM 792 C C . LYS A 1 104 ? -9.318 -5.793 29.720 1.00 87.62 104 LYS A C 1
ATOM 794 O O . LYS A 1 104 ? -9.557 -4.650 29.356 1.00 87.62 104 LYS A O 1
ATOM 799 N N . ASN A 1 105 ? -8.078 -6.269 29.865 1.00 85.81 105 ASN A N 1
ATOM 800 C CA . ASN A 1 105 ? -6.842 -5.497 29.695 1.00 85.81 105 ASN A CA 1
ATOM 801 C C . ASN A 1 105 ? -6.164 -5.745 28.333 1.00 85.81 105 ASN A C 1
ATOM 803 O O . ASN A 1 105 ? -5.009 -5.375 28.136 1.00 85.81 105 ASN A O 1
ATOM 807 N N . SER A 1 106 ? -6.838 -6.423 27.406 1.00 82.25 106 SER A N 1
ATOM 808 C CA . SER A 1 106 ? -6.300 -6.810 26.101 1.00 82.25 106 SER A CA 1
ATOM 809 C C . SER A 1 106 ? -7.232 -6.371 24.972 1.00 82.25 106 SER A C 1
ATOM 811 O O . SER A 1 106 ? -8.420 -6.144 25.184 1.00 82.25 106 SER A O 1
ATOM 813 N N . LYS A 1 107 ? -6.697 -6.244 23.755 1.00 81.81 107 LYS A N 1
ATOM 814 C CA . LYS A 1 107 ? -7.448 -5.841 22.559 1.00 81.81 107 LYS A CA 1
ATOM 815 C C . LYS A 1 107 ? -7.340 -6.951 21.517 1.00 81.81 107 LYS A C 1
ATOM 817 O O . LYS A 1 107 ? -6.256 -7.200 20.999 1.00 81.81 107 LYS A O 1
ATOM 822 N N . LEU A 1 108 ? -8.445 -7.623 21.220 1.00 85.06 108 LEU A N 1
ATOM 823 C CA . LEU A 1 108 ? -8.538 -8.548 20.095 1.00 85.06 108 LEU A CA 1
ATOM 824 C C . LEU A 1 108 ? -8.912 -7.747 18.849 1.00 85.06 108 LEU A C 1
ATOM 826 O O . LEU A 1 108 ? -9.869 -6.983 18.882 1.00 85.06 108 LEU A O 1
ATOM 830 N N . SER A 1 109 ? -8.173 -7.909 17.756 1.00 83.81 109 SER A N 1
ATOM 831 C CA . SER A 1 109 ? -8.446 -7.190 16.508 1.00 83.81 109 SER A CA 1
ATOM 832 C C . SER A 1 109 ? -8.737 -8.175 15.388 1.00 83.81 109 SER A C 1
ATOM 834 O O . SER A 1 109 ? -7.978 -9.120 15.191 1.00 83.81 109 SER A O 1
ATOM 836 N N . ILE A 1 110 ? -9.831 -7.953 14.669 1.00 87.19 110 ILE A N 1
ATOM 837 C CA . ILE A 1 110 ? -10.262 -8.763 13.529 1.00 87.19 110 ILE A CA 1
ATOM 838 C C . ILE A 1 110 ? -10.292 -7.837 12.327 1.00 87.19 110 ILE A C 1
ATOM 840 O O . ILE A 1 110 ? -10.926 -6.788 12.394 1.00 87.19 110 ILE A O 1
ATOM 844 N N . GLY A 1 111 ? -9.613 -8.200 11.244 1.00 84.56 111 GLY A N 1
ATOM 845 C CA . GLY A 1 111 ? -9.573 -7.376 10.044 1.00 84.56 111 GLY A CA 1
ATOM 846 C C . GLY A 1 111 ? -9.882 -8.150 8.778 1.00 84.56 111 GLY A C 1
ATOM 847 O O . GLY A 1 111 ? -9.637 -9.350 8.695 1.00 84.56 111 GLY A O 1
ATOM 848 N N . VAL A 1 112 ? -10.405 -7.428 7.797 1.00 87.50 112 VAL A N 1
ATOM 849 C CA . VAL A 1 112 ? -10.627 -7.882 6.426 1.00 87.50 112 VAL A CA 1
ATOM 850 C C . VAL A 1 112 ? -9.813 -7.005 5.486 1.00 87.50 112 VAL A C 1
ATOM 852 O O . VAL A 1 112 ? -9.626 -5.816 5.756 1.00 87.50 112 VAL A O 1
ATOM 855 N N . ARG A 1 113 ? -9.328 -7.592 4.395 1.00 84.94 113 ARG A N 1
ATOM 856 C CA . ARG A 1 113 ? -8.626 -6.885 3.324 1.00 84.94 113 ARG A CA 1
ATOM 857 C C . ARG A 1 113 ? -9.278 -7.202 1.989 1.00 84.94 113 ARG A C 1
ATOM 859 O O . ARG A 1 113 ? -9.833 -8.285 1.825 1.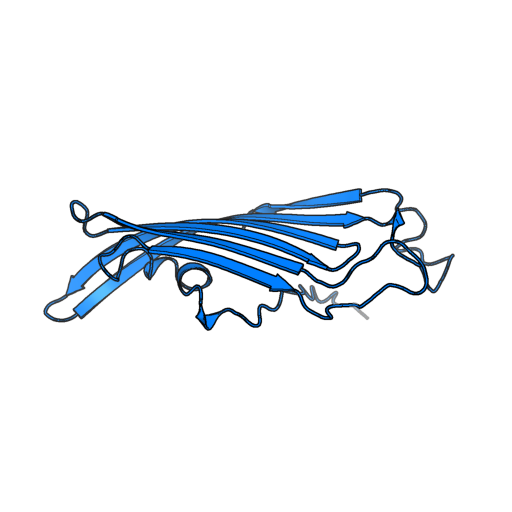00 84.94 113 ARG A O 1
ATOM 866 N N . ALA A 1 114 ? -9.194 -6.263 1.068 1.00 86.88 114 ALA A N 1
ATOM 867 C CA . ALA A 1 114 ? -9.518 -6.464 -0.330 1.00 86.88 114 ALA A CA 1
ATOM 868 C C . ALA A 1 114 ? -8.512 -5.681 -1.170 1.00 86.88 114 ALA A C 1
ATOM 870 O 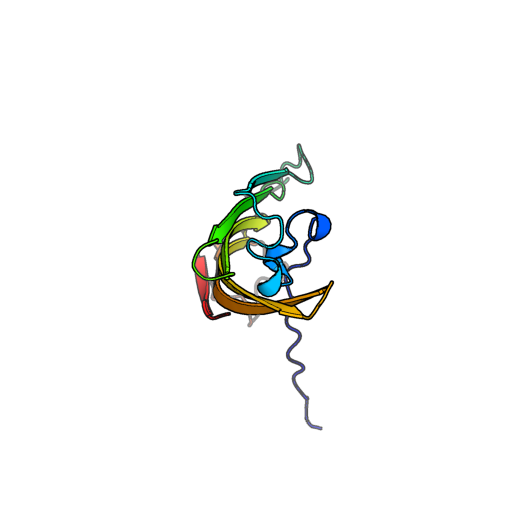O . ALA A 1 114 ? -8.158 -4.547 -0.827 1.00 86.88 114 ALA A O 1
ATOM 871 N N . GLY A 1 115 ? -8.064 -6.273 -2.268 1.00 84.75 115 GLY A N 1
ATOM 872 C CA . GLY A 1 115 ? -7.037 -5.675 -3.099 1.00 84.75 115 GLY A CA 1
ATOM 873 C C . GLY A 1 115 ? -7.107 -6.113 -4.549 1.00 84.75 115 GLY A C 1
ATOM 874 O O . GLY A 1 115 ? -7.837 -7.027 -4.931 1.00 84.75 115 GLY A O 1
ATOM 875 N N . MET A 1 116 ? -6.339 -5.408 -5.366 1.00 82.38 116 MET A N 1
ATOM 876 C CA . MET A 1 116 ? -6.055 -5.781 -6.740 1.00 82.38 116 MET A CA 1
ATOM 877 C C . MET A 1 116 ? -4.547 -5.805 -6.944 1.00 82.38 116 MET A C 1
ATOM 879 O O . MET A 1 116 ? -3.822 -4.929 -6.463 1.00 82.38 116 MET A O 1
ATOM 883 N N . TYR A 1 117 ? -4.100 -6.793 -7.701 1.00 80.50 117 TYR A N 1
ATOM 884 C CA . TYR A 1 117 ? -2.720 -6.944 -8.115 1.00 80.50 117 TYR A CA 1
ATOM 885 C C . TYR A 1 117 ? -2.664 -6.969 -9.639 1.00 80.50 117 TYR A C 1
ATOM 887 O O . TYR A 1 117 ? -3.324 -7.780 -10.285 1.00 80.50 117 TYR A O 1
ATOM 895 N N . SER A 1 118 ? -1.893 -6.066 -10.229 1.00 78.69 118 SER A N 1
ATOM 896 C CA . SER A 1 118 ? -1.686 -5.965 -11.668 1.00 78.69 118 SER A CA 1
ATOM 897 C C . SER A 1 118 ? -0.214 -6.163 -11.977 1.00 78.69 118 SER A C 1
ATOM 899 O O . SER A 1 118 ? 0.619 -5.338 -11.613 1.00 78.69 118 SER A O 1
ATOM 901 N N . GLN A 1 119 ? 0.103 -7.220 -12.713 1.00 80.38 119 GLN A N 1
ATOM 902 C CA . GLN A 1 119 ? 1.449 -7.482 -13.203 1.00 80.38 119 GLN A CA 1
ATOM 903 C C . GLN A 1 119 ? 1.508 -7.213 -14.698 1.00 80.38 119 GLN A C 1
ATOM 905 O O . GLN A 1 119 ? 0.792 -7.833 -15.481 1.00 80.38 119 GLN A O 1
ATOM 910 N N . THR A 1 120 ? 2.394 -6.307 -15.085 1.00 79.06 120 THR A N 1
ATOM 911 C CA . THR A 1 120 ? 2.627 -5.918 -16.470 1.00 79.06 120 THR A CA 1
ATOM 912 C C . THR A 1 120 ? 4.031 -6.333 -16.877 1.00 79.06 120 THR A C 1
ATOM 914 O O . THR A 1 120 ? 5.003 -5.951 -16.230 1.00 79.06 120 THR A O 1
ATOM 917 N N . ILE A 1 121 ? 4.154 -7.101 -17.955 1.00 74.44 121 ILE A N 1
ATOM 918 C CA . ILE A 1 121 ? 5.440 -7.520 -18.517 1.00 74.44 121 ILE A CA 1
ATOM 919 C C . ILE A 1 121 ? 5.569 -6.924 -19.913 1.00 74.44 121 ILE A C 1
ATOM 921 O O . ILE A 1 121 ? 4.735 -7.186 -20.780 1.00 74.44 121 ILE A O 1
ATOM 925 N N . ASN A 1 122 ? 6.624 -6.142 -20.127 1.00 68.00 122 ASN A N 1
ATOM 926 C CA . ASN A 1 122 ? 6.974 -5.602 -21.429 1.00 68.00 122 ASN A CA 1
ATOM 927 C C . ASN A 1 122 ? 7.957 -6.543 -22.142 1.00 68.00 122 ASN A C 1
ATOM 929 O O . ASN A 1 122 ? 9.141 -6.605 -21.798 1.00 68.00 122 ASN A O 1
ATOM 933 N N . PHE A 1 123 ? 7.457 -7.275 -23.138 1.00 65.06 123 PHE A N 1
ATOM 934 C CA . PHE A 1 123 ? 8.245 -8.237 -23.910 1.00 65.06 123 PHE A CA 1
ATOM 935 C C . PHE A 1 123 ? 9.194 -7.557 -24.900 1.00 65.06 123 PHE A C 1
ATOM 937 O O . PHE A 1 123 ? 10.215 -8.142 -25.249 1.00 65.06 123 PHE A O 1
ATOM 944 N N . ASP A 1 124 ? 8.938 -6.299 -25.272 1.00 64.50 124 ASP A N 1
ATOM 945 C CA . ASP A 1 124 ? 9.787 -5.542 -26.205 1.00 64.50 124 ASP A CA 1
ATOM 946 C C . ASP A 1 124 ? 11.138 -5.151 -25.578 1.00 64.50 124 ASP A C 1
ATOM 948 O O . ASP A 1 124 ? 12.094 -4.817 -26.276 1.00 64.50 124 ASP A O 1
ATOM 952 N N . GLN A 1 125 ? 11.230 -5.203 -24.247 1.00 63.50 125 GLN A N 1
ATOM 953 C CA . GLN A 1 125 ? 12.467 -4.993 -23.493 1.00 63.50 125 GLN A CA 1
ATOM 954 C C . GLN A 1 125 ? 13.136 -6.308 -23.062 1.00 63.50 125 GLN A C 1
ATOM 956 O O . GLN A 1 125 ? 14.222 -6.277 -22.478 1.00 63.50 125 GLN A O 1
ATOM 961 N N . TYR A 1 126 ? 12.509 -7.457 -23.334 1.00 63.59 126 TYR A N 1
ATOM 962 C CA . TYR A 1 126 ? 13.024 -8.770 -22.963 1.00 63.59 126 TYR A CA 1
ATOM 963 C C . TYR A 1 126 ? 13.938 -9.315 -24.062 1.00 63.59 126 TYR A C 1
ATOM 965 O O . TYR A 1 126 ? 13.597 -9.296 -25.243 1.00 63.59 126 TYR A O 1
ATOM 973 N N . ARG A 1 127 ? 15.115 -9.825 -23.683 1.00 61.59 127 ARG A N 1
ATOM 974 C CA . ARG A 1 127 ? 16.019 -10.496 -24.623 1.00 61.59 127 ARG A CA 1
ATOM 975 C C . ARG A 1 127 ? 15.914 -12.001 -24.441 1.00 61.59 127 ARG A C 1
ATOM 977 O O . ARG A 1 127 ? 16.394 -12.537 -23.445 1.00 61.59 127 ARG A O 1
ATOM 984 N N . PHE A 1 128 ? 15.318 -12.669 -25.418 1.00 62.62 128 PHE A N 1
ATOM 985 C CA . PHE A 1 128 ? 15.251 -14.125 -25.449 1.00 62.62 128 PHE A CA 1
ATOM 986 C C . PHE A 1 128 ? 16.656 -14.706 -25.660 1.00 62.62 128 PHE A C 1
ATOM 988 O O . PHE A 1 128 ? 17.420 -14.215 -26.493 1.00 62.62 128 PHE A O 1
ATOM 995 N N . ILE A 1 129 ? 17.019 -15.716 -24.866 1.00 61.78 129 ILE A N 1
ATOM 996 C CA . ILE A 1 129 ? 18.272 -16.468 -25.048 1.00 61.78 129 ILE A CA 1
ATOM 997 C C . ILE A 1 129 ? 18.107 -17.463 -26.205 1.00 61.78 129 ILE A C 1
ATOM 999 O O . ILE A 1 129 ? 19.039 -17.645 -26.984 1.00 61.78 129 ILE A O 1
ATOM 1003 N N . ASP A 1 130 ? 16.912 -18.044 -26.345 1.00 59.69 130 ASP A N 1
ATOM 1004 C CA . ASP A 1 130 ? 16.532 -18.911 -27.457 1.00 59.69 130 ASP A CA 1
ATOM 1005 C C . ASP A 1 130 ? 15.470 -18.212 -28.333 1.00 59.69 130 ASP A C 1
ATOM 1007 O O . ASP A 1 130 ? 14.358 -17.959 -27.862 1.00 59.69 130 ASP A O 1
ATOM 1011 N N . PRO A 1 131 ? 15.790 -17.862 -29.593 1.00 59.53 131 PRO A N 1
ATOM 1012 C CA . PRO A 1 131 ? 14.843 -17.255 -30.529 1.00 59.53 131 PRO A CA 1
ATOM 1013 C C . PRO A 1 131 ? 13.646 -18.147 -30.897 1.00 59.53 131 PRO A C 1
ATOM 1015 O O . PRO A 1 131 ? 12.664 -17.628 -31.420 1.00 59.53 131 PRO A O 1
ATOM 1018 N N . ASN A 1 132 ? 13.721 -19.461 -30.653 1.00 61.47 132 ASN A N 1
ATOM 1019 C CA . ASN A 1 132 ? 12.690 -20.441 -31.006 1.00 61.47 132 ASN A CA 1
ATOM 1020 C C . ASN A 1 132 ? 11.942 -21.001 -29.782 1.00 61.47 132 ASN A C 1
ATOM 1022 O O . ASN A 1 132 ? 11.323 -22.060 -29.888 1.00 61.47 132 ASN A O 1
ATOM 1026 N N . ASP A 1 133 ? 11.981 -20.325 -28.627 1.00 61.59 133 ASP A N 1
ATOM 1027 C CA . ASP A 1 133 ? 11.251 -20.767 -27.433 1.00 61.59 133 ASP A CA 1
ATOM 1028 C C . ASP A 1 133 ? 9.718 -20.738 -27.676 1.00 61.59 133 ASP A C 1
ATOM 1030 O O . ASP A 1 133 ? 9.136 -19.653 -27.822 1.00 61.59 133 ASP A O 1
ATOM 1034 N N . PRO A 1 134 ? 9.027 -21.899 -27.682 1.00 62.31 134 PRO A N 1
ATOM 1035 C CA . PRO A 1 134 ? 7.595 -21.976 -27.967 1.00 62.31 134 PRO A CA 1
ATOM 1036 C C . PRO A 1 134 ? 6.702 -21.293 -26.916 1.00 62.31 134 PRO A C 1
ATOM 1038 O O . PRO A 1 134 ? 5.519 -21.080 -27.174 1.00 62.31 134 PRO A O 1
ATOM 1041 N N . LEU A 1 135 ? 7.225 -20.942 -25.735 1.00 59.66 135 LEU A N 1
ATOM 1042 C CA . LEU A 1 135 ? 6.479 -20.229 -24.689 1.00 59.66 135 LEU A CA 1
ATOM 1043 C C . LEU A 1 135 ? 6.508 -18.700 -24.862 1.00 59.66 135 LEU A C 1
ATOM 1045 O O . LEU A 1 135 ? 5.702 -17.996 -24.239 1.00 59.66 135 LEU A O 1
ATOM 1049 N N . LEU A 1 136 ? 7.423 -18.184 -25.691 1.00 58.06 136 LEU A N 1
ATOM 1050 C CA . LEU A 1 136 ? 7.754 -16.758 -25.781 1.00 58.06 136 LEU A CA 1
ATOM 1051 C C . LEU A 1 136 ? 7.828 -16.210 -27.220 1.00 58.06 136 LEU A C 1
ATOM 1053 O O . LEU A 1 136 ? 7.714 -14.998 -27.391 1.00 58.06 136 LEU A O 1
ATOM 1057 N N . GLY A 1 137 ? 7.948 -17.067 -28.241 1.00 53.03 137 GLY A N 1
ATOM 1058 C CA . GLY A 1 137 ? 8.206 -16.682 -29.639 1.00 53.03 137 GLY A CA 1
ATOM 1059 C C . GLY A 1 137 ? 7.171 -15.763 -30.309 1.00 53.03 137 GLY A C 1
ATOM 1060 O O . GLY A 1 137 ? 7.534 -15.014 -31.213 1.00 53.03 137 GLY A O 1
ATOM 1061 N N . ASP A 1 138 ? 5.919 -15.747 -29.835 1.00 55.00 138 ASP A N 1
ATOM 1062 C CA . ASP A 1 138 ? 4.823 -14.946 -30.419 1.00 55.00 138 ASP A CA 1
ATOM 1063 C C . ASP A 1 138 ? 4.373 -13.747 -29.558 1.00 55.00 138 ASP A C 1
ATOM 1065 O O . ASP A 1 138 ? 3.463 -13.004 -29.937 1.00 55.00 138 ASP A O 1
ATOM 1069 N N . LYS A 1 139 ? 4.981 -13.515 -28.385 1.00 56.31 139 LYS A N 1
ATOM 1070 C CA . LYS A 1 139 ? 4.531 -12.458 -27.461 1.00 56.31 139 LYS A CA 1
ATOM 1071 C C . LYS A 1 139 ? 5.265 -11.143 -27.727 1.00 56.31 139 LYS A C 1
ATOM 1073 O O . LYS A 1 139 ? 6.406 -10.966 -27.317 1.00 56.31 139 LYS A O 1
ATOM 1078 N N . ARG A 1 140 ? 4.586 -10.211 -28.403 1.00 54.94 140 ARG A N 1
ATOM 1079 C CA . ARG A 1 140 ? 5.031 -8.821 -28.628 1.00 54.94 140 ARG A CA 1
ATOM 1080 C C . ARG A 1 140 ? 4.193 -7.845 -27.800 1.00 54.94 140 ARG A C 1
ATOM 1082 O O . ARG A 1 140 ? 2.995 -8.070 -27.625 1.00 54.94 140 ARG A O 1
ATOM 1089 N N . GLY A 1 141 ? 4.798 -6.756 -27.326 1.00 58.88 141 GLY A N 1
ATOM 1090 C CA . GLY A 1 141 ? 4.118 -5.715 -26.554 1.00 58.88 141 GLY A CA 1
ATOM 1091 C C . GLY A 1 141 ? 4.050 -5.970 -25.045 1.00 58.88 141 GLY A C 1
ATOM 1092 O O . GLY A 1 141 ? 4.877 -6.664 -24.454 1.00 58.88 141 GLY A O 1
ATOM 1093 N N . SER A 1 142 ? 3.058 -5.357 -24.399 1.00 57.75 142 SER A N 1
ATOM 1094 C CA . SER A 1 142 ? 2.866 -5.394 -22.949 1.00 57.75 142 SER A CA 1
ATOM 1095 C C . SER A 1 142 ? 1.700 -6.314 -22.590 1.00 57.75 142 SER A C 1
ATOM 1097 O O . SER A 1 142 ? 0.567 -6.054 -22.996 1.00 57.75 142 SER A O 1
ATOM 1099 N N . LEU A 1 143 ? 1.953 -7.384 -21.832 1.00 64.88 143 LEU A N 1
ATOM 1100 C CA . LEU A 1 143 ? 0.878 -8.172 -21.224 1.00 64.88 143 LEU A CA 1
ATOM 1101 C C . LEU A 1 143 ? 0.660 -7.681 -19.804 1.00 64.88 143 LEU A C 1
ATOM 1103 O O . LEU A 1 143 ? 1.556 -7.787 -18.969 1.00 64.88 143 LEU A O 1
ATOM 1107 N N . SER A 1 144 ? -0.545 -7.188 -19.545 1.00 66.25 144 SER A N 1
ATOM 1108 C CA . SER A 1 144 ? -1.021 -6.890 -18.202 1.00 66.25 144 SER A CA 1
ATOM 1109 C C . SER A 1 144 ? -1.973 -7.988 -17.749 1.00 66.25 144 SER A C 1
ATOM 1111 O O . SER A 1 144 ? -2.916 -8.342 -18.460 1.00 66.25 144 SER A O 1
ATOM 1113 N N . GLN A 1 145 ? -1.715 -8.542 -16.570 1.00 69.12 145 GLN A N 1
ATOM 1114 C CA . GLN A 1 145 ? -2.602 -9.470 -15.894 1.00 69.12 145 GLN A CA 1
ATOM 1115 C C . GLN A 1 145 ? -3.046 -8.853 -14.572 1.00 69.12 145 GLN A C 1
ATOM 1117 O O . GLN A 1 145 ? -2.238 -8.678 -13.662 1.00 69.12 145 GLN A O 1
ATOM 1122 N N . VAL A 1 146 ? -4.344 -8.572 -14.465 1.00 71.12 146 VAL A N 1
ATOM 1123 C CA . VAL A 1 146 ? -4.976 -8.132 -13.219 1.00 71.12 146 VAL A CA 1
ATOM 1124 C C . VAL A 1 146 ? -5.579 -9.345 -12.525 1.00 71.12 146 VAL A C 1
ATOM 1126 O O . VAL A 1 146 ? -6.294 -10.134 -13.146 1.00 71.12 146 VAL A O 1
ATOM 1129 N N . ARG A 1 147 ? -5.285 -9.504 -11.240 1.00 70.44 147 ARG A N 1
ATOM 1130 C CA . ARG A 1 147 ? -5.845 -10.533 -10.369 1.00 70.44 147 ARG A CA 1
ATOM 1131 C C . ARG A 1 147 ? -6.475 -9.853 -9.148 1.00 70.44 147 ARG A C 1
ATOM 1133 O O . ARG A 1 147 ? -5.854 -8.939 -8.596 1.00 70.44 147 ARG A O 1
ATOM 1140 N N . PRO A 1 148 ? -7.696 -10.242 -8.746 1.00 63.97 148 PRO A N 1
ATOM 1141 C CA . PRO A 1 148 ? -8.169 -9.932 -7.404 1.00 63.97 148 PRO A CA 1
ATOM 1142 C C . PRO A 1 148 ? -7.307 -10.699 -6.389 1.00 63.97 148 PRO A C 1
ATOM 1144 O O . PRO A 1 148 ? -6.929 -11.840 -6.667 1.00 63.97 148 PRO A O 1
ATOM 1147 N N . ASP A 1 149 ? -6.974 -10.042 -5.277 1.00 55.16 149 ASP A N 1
ATOM 1148 C CA . ASP A 1 149 ? -6.336 -10.671 -4.106 1.00 55.16 149 ASP A CA 1
ATOM 1149 C C . ASP A 1 149 ? -7.378 -11.434 -3.270 1.00 55.16 149 ASP A C 1
ATOM 1151 O O . ASP A 1 149 ? -8.492 -10.880 -3.084 1.00 55.16 149 ASP A O 1
#

pLDDT: mean 72.67, std 15.12, range [36.53, 91.25]

Foldseek 3Di:
DDDPPDPPDDDDDDPPCVVCVCVVALLCACPVVAKDKDKDKDWAPPPDDDPDFDFDTKIKIKIKIGHHDVVQQKIKMKMWIWIRRGQKIKIKIKIKIKHWDDDPPDIDIDMDMWIKIKIKGALVRDDDPDCPPPVNVPDHGIDIDMDID